Protein AF-A0A1J3EDI8-F1 (afdb_monomer_lite)

InterPro domains:
  IPR000941 Enolase [PR00148] (24-38)
  IPR000941 Enolase [PR00148] (99-102)
  IPR000941 Enolase [PTHR11902] (1-102)
  IPR020811 Enolase, N-terminal [PF03952] (1-102)
  IPR020811 Enolase, N-terminal [SM01193] (1-102)
  IPR029017 Enolase-like, N-terminal [G3DSA:3.30.390.10] (1-102)
  IPR029017 Enolase-like, N-terminal [SSF54826] (1-102)

Sequence (102 aa):
DSRGNPTVEVDIHTSTGVKVTAAVPSGASTGVYEALELRDGGSDYLGKGVSKAVGNVNSIIGPALIGKDPTQQTAIDNFMVHELDGTQNEWGWCKQKLGANA

Radius of gyration: 14.27 Å; chains: 1; bounding box: 41×20×37 Å

Structure (mmCIF, N/CA/C/O backbone):
data_AF-A0A1J3EDI8-F1
#
_entry.id   AF-A0A1J3EDI8-F1
#
loop_
_atom_site.group_PDB
_atom_site.id
_atom_site.type_symbol
_atom_site.label_atom_id
_atom_site.label_alt_id
_atom_site.label_comp_id
_atom_site.label_asym_id
_atom_site.l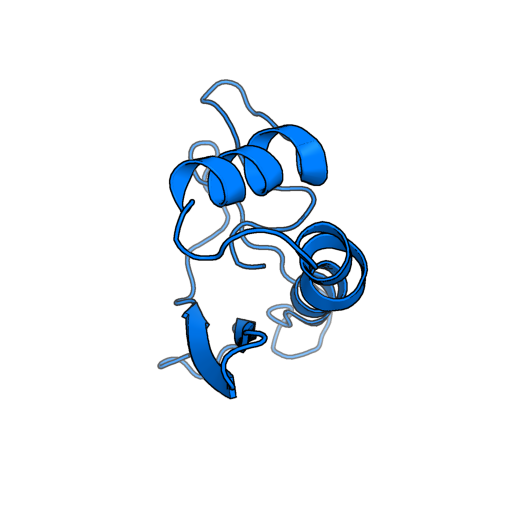abel_entity_id
_atom_site.label_seq_id
_atom_site.pdbx_PDB_ins_code
_atom_site.Cartn_x
_atom_site.Cartn_y
_atom_site.Cartn_z
_atom_site.occupancy
_atom_site.B_iso_or_equiv
_atom_site.auth_seq_id
_atom_site.auth_comp_id
_atom_site.auth_asym_id
_atom_site.auth_atom_id
_atom_site.pdbx_PDB_model_num
ATOM 1 N N . ASP A 1 1 ? -6.138 3.490 -13.603 1.00 92.94 1 ASP A N 1
ATOM 2 C CA . ASP A 1 1 ? -5.739 4.908 -13.477 1.00 92.94 1 ASP A CA 1
ATOM 3 C C . ASP A 1 1 ? -6.237 5.679 -14.706 1.00 92.94 1 ASP A C 1
ATOM 5 O O . ASP A 1 1 ? -6.863 5.080 -15.578 1.00 92.94 1 ASP A O 1
ATOM 9 N N . SER A 1 2 ? -5.962 6.982 -14.808 1.00 92.69 2 SER A N 1
ATOM 10 C CA . SER A 1 2 ? -6.365 7.818 -15.956 1.00 92.69 2 SER A CA 1
ATOM 11 C C . SER A 1 2 ? -5.768 7.387 -17.307 1.00 92.69 2 SER A C 1
ATOM 13 O O . SER A 1 2 ? -6.207 7.863 -18.349 1.00 92.69 2 SER A O 1
ATOM 15 N N . ARG A 1 3 ? -4.782 6.481 -17.302 1.00 94.12 3 ARG A N 1
ATOM 16 C CA . ARG A 1 3 ? -4.088 5.941 -18.480 1.00 94.12 3 ARG A CA 1
ATOM 17 C C . ARG A 1 3 ? -4.548 4.522 -18.836 1.00 94.12 3 ARG A C 1
ATOM 19 O O . ARG A 1 3 ? -3.970 3.910 -19.728 1.00 94.12 3 ARG A O 1
ATOM 26 N N . GLY A 1 4 ? -5.539 3.981 -18.124 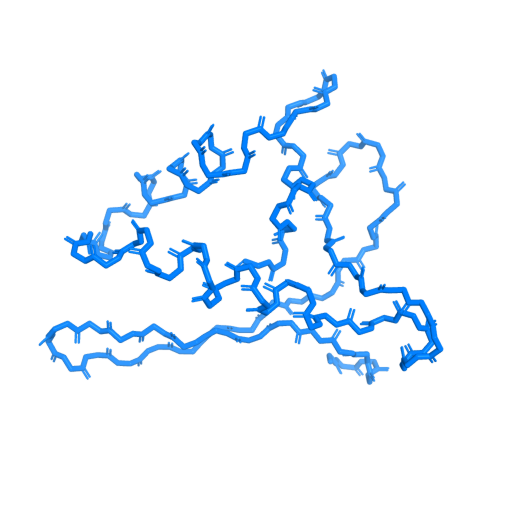1.00 93.81 4 GLY A N 1
ATOM 27 C CA . GLY A 1 4 ? -6.033 2.617 -18.317 1.00 93.81 4 GLY A CA 1
ATOM 28 C C . GLY A 1 4 ? -5.150 1.517 -17.714 1.00 93.81 4 GLY A C 1
ATOM 29 O O . GLY A 1 4 ? -5.363 0.348 -18.018 1.00 93.81 4 GLY A O 1
ATOM 30 N N . ASN A 1 5 ? -4.174 1.846 -16.859 1.00 95.00 5 ASN A N 1
ATOM 31 C CA . ASN A 1 5 ? -3.384 0.835 -16.148 1.00 95.00 5 ASN A CA 1
ATOM 32 C C . ASN A 1 5 ? -4.053 0.455 -14.814 1.00 95.00 5 ASN A C 1
ATOM 34 O O . ASN A 1 5 ? -4.642 1.327 -14.163 1.00 95.00 5 ASN A O 1
ATOM 38 N N . PRO A 1 6 ? -3.920 -0.800 -14.352 1.00 96.31 6 PRO A N 1
ATOM 39 C CA . PRO A 1 6 ? -4.352 -1.187 -13.011 1.00 96.31 6 PRO A CA 1
ATOM 40 C C . PRO A 1 6 ? -3.674 -0.357 -11.911 1.00 96.31 6 PRO A C 1
ATOM 42 O O . PRO A 1 6 ? -2.517 0.050 -12.043 1.00 96.31 6 PRO A O 1
ATOM 45 N N . THR A 1 7 ? -4.396 -0.115 -10.820 1.00 97.25 7 THR A N 1
ATOM 46 C CA . THR A 1 7 ? -3.880 0.468 -9.572 1.00 97.25 7 THR A CA 1
ATOM 47 C C . THR A 1 7 ? -4.643 -0.125 -8.388 1.00 97.25 7 THR A C 1
ATOM 49 O O . THR A 1 7 ? -5.630 -0.830 -8.601 1.00 97.25 7 THR A O 1
ATOM 52 N N . VAL A 1 8 ? -4.173 0.121 -7.168 1.00 97.38 8 VAL A N 1
ATOM 53 C CA . VAL A 1 8 ? -4.806 -0.375 -5.940 1.00 97.38 8 VAL A CA 1
ATOM 54 C C . VAL A 1 8 ? -5.848 0.630 -5.441 1.00 97.38 8 VAL A C 1
ATOM 56 O O . VAL A 1 8 ? -5.643 1.843 -5.488 1.00 97.38 8 VAL A O 1
ATOM 59 N N . GLU A 1 9 ? -6.970 0.107 -4.960 1.00 98.44 9 GLU A N 1
ATOM 60 C CA . GLU A 1 9 ? -7.987 0.829 -4.201 1.00 98.44 9 GLU A CA 1
ATOM 61 C C . GLU A 1 9 ? -8.291 0.014 -2.941 1.00 98.44 9 GLU A C 1
ATOM 63 O O . GLU A 1 9 ? -8.398 -1.213 -3.011 1.00 98.44 9 GLU A O 1
ATOM 68 N N . VAL A 1 10 ? -8.377 0.685 -1.793 1.00 98.44 10 VAL A N 1
ATOM 69 C CA . VAL A 1 10 ? -8.598 0.056 -0.487 1.00 98.44 10 VAL A CA 1
ATOM 70 C C . VAL A 1 10 ? -9.814 0.676 0.186 1.00 98.44 10 VAL A C 1
ATOM 72 O O . VAL A 1 10 ? -9.962 1.898 0.227 1.00 98.44 10 VAL A O 1
ATOM 75 N N . ASP A 1 11 ? -10.644 -0.191 0.763 1.00 98.19 11 ASP A N 1
ATOM 76 C CA . ASP A 1 11 ? -11.741 0.170 1.654 1.00 98.19 11 ASP A CA 1
ATOM 77 C C . ASP A 1 11 ? -11.334 -0.067 3.115 1.00 98.19 11 ASP A C 1
ATOM 79 O O . ASP A 1 11 ? -10.917 -1.165 3.488 1.00 98.19 11 ASP A O 1
ATOM 83 N N . ILE A 1 12 ? -11.516 0.944 3.965 1.00 97.00 12 ILE A N 1
ATOM 84 C CA . ILE A 1 12 ? -11.344 0.846 5.419 1.00 97.00 12 ILE A CA 1
ATOM 85 C C . ILE A 1 12 ? -12.709 0.976 6.089 1.00 97.00 12 ILE A C 1
ATOM 87 O O . ILE A 1 12 ? -13.491 1.873 5.769 1.00 97.00 12 ILE A O 1
ATOM 91 N N . HIS A 1 13 ? -12.968 0.097 7.056 1.00 97.50 13 HIS A N 1
ATOM 92 C CA . HIS A 1 13 ? -14.173 0.098 7.878 1.00 97.50 13 HIS A CA 1
ATOM 93 C C . HIS A 1 13 ? -13.809 0.255 9.354 1.00 97.50 13 HIS A C 1
ATOM 95 O O . HIS A 1 13 ? -12.969 -0.481 9.872 1.00 97.50 13 HIS A O 1
ATOM 101 N N . THR A 1 14 ? -14.466 1.182 10.047 1.00 97.12 14 THR A N 1
ATOM 102 C CA . THR A 1 14 ? -14.307 1.360 11.496 1.00 97.12 14 THR A CA 1
ATOM 103 C C . THR A 1 14 ? -15.462 0.716 12.264 1.00 97.12 14 THR A C 1
ATOM 105 O O . THR A 1 14 ? -16.557 0.507 11.739 1.00 97.12 14 THR A O 1
ATOM 108 N N . SER A 1 15 ? -15.253 0.463 13.557 1.00 95.44 15 SER A N 1
ATOM 109 C CA . SER A 1 15 ? -16.302 -0.027 14.465 1.00 95.44 15 SER A CA 1
ATOM 110 C C . SER A 1 15 ? -17.462 0.958 14.656 1.00 95.44 15 SER A C 1
ATOM 112 O O . SER A 1 15 ? -18.548 0.552 15.059 1.00 95.44 15 SER A O 1
ATOM 114 N N . THR A 1 16 ? -17.261 2.241 14.338 1.00 95.69 16 THR A N 1
ATOM 115 C CA . THR A 1 16 ? -18.303 3.281 14.364 1.00 95.69 16 THR A CA 1
ATOM 116 C C . THR A 1 16 ? -19.152 3.314 13.090 1.00 95.69 16 THR A C 1
ATOM 118 O O . THR A 1 16 ? -20.030 4.165 12.966 1.00 95.69 16 THR A O 1
ATOM 121 N N . GLY A 1 17 ? -18.911 2.398 12.145 1.00 95.25 17 GLY A N 1
ATOM 122 C CA . GLY A 1 17 ? -19.651 2.301 10.887 1.00 95.25 17 GLY A CA 1
ATOM 123 C C . GLY A 1 17 ? -19.159 3.248 9.793 1.00 95.25 17 GLY A C 1
ATOM 124 O O . GLY A 1 17 ? -19.788 3.328 8.739 1.00 95.25 17 GLY A O 1
ATOM 125 N N . VAL A 1 18 ? -18.041 3.951 10.005 1.00 96.88 18 VAL A N 1
ATOM 126 C CA . VAL A 1 18 ? -17.423 4.774 8.960 1.00 96.88 18 VAL A CA 1
ATOM 127 C C . VAL A 1 18 ? -16.776 3.853 7.931 1.00 96.88 18 VAL A C 1
ATOM 129 O O . VAL A 1 18 ? -16.017 2.949 8.285 1.00 96.88 18 VAL A O 1
ATOM 132 N N . LYS A 1 19 ? -17.070 4.113 6.657 1.00 96.94 19 LYS A N 1
ATOM 133 C CA . LYS A 1 19 ? -16.417 3.493 5.507 1.00 96.94 19 LYS A CA 1
ATOM 134 C C . LYS A 1 19 ? -15.707 4.575 4.702 1.00 96.94 19 LYS A C 1
ATOM 136 O O . LYS A 1 19 ? -16.332 5.576 4.354 1.00 96.94 19 LYS A O 1
ATOM 141 N N . VAL A 1 20 ? -14.434 4.360 4.388 1.00 96.94 20 VAL A N 1
ATOM 142 C CA . VAL A 1 20 ? -13.649 5.252 3.526 1.00 96.94 20 VAL A CA 1
ATOM 143 C C . VAL A 1 20 ? -12.961 4.429 2.451 1.00 96.94 20 VAL A C 1
ATOM 145 O O . VAL A 1 20 ? -12.439 3.357 2.740 1.00 96.94 20 VAL A O 1
ATOM 148 N N . THR A 1 21 ? -12.951 4.961 1.235 1.00 98.19 21 THR A N 1
ATOM 149 C CA . THR A 1 21 ? -12.267 4.381 0.080 1.00 98.19 21 THR A CA 1
ATOM 150 C C . THR A 1 21 ? -11.131 5.307 -0.335 1.00 98.19 21 THR A C 1
ATOM 152 O O . THR A 1 21 ? -11.325 6.523 -0.416 1.00 98.19 21 THR A O 1
ATOM 155 N N . ALA A 1 22 ? -9.959 4.743 -0.611 1.00 98.06 22 ALA A N 1
ATOM 156 C CA . ALA A 1 22 ? -8.821 5.472 -1.157 1.00 98.06 22 ALA A CA 1
ATOM 157 C C . ALA A 1 22 ? -8.184 4.686 -2.307 1.00 98.06 22 ALA A C 1
ATOM 159 O O . ALA A 1 22 ? -7.893 3.500 -2.168 1.00 98.06 22 ALA A O 1
ATOM 160 N N . ALA A 1 23 ? -7.937 5.363 -3.429 1.00 97.50 23 ALA A N 1
ATOM 161 C CA . ALA A 1 23 ? -7.237 4.808 -4.583 1.00 97.50 23 ALA A CA 1
ATOM 162 C C . ALA A 1 23 ? -5.883 5.497 -4.760 1.00 97.50 23 ALA A C 1
ATOM 164 O O . ALA A 1 23 ? -5.790 6.726 -4.677 1.00 97.50 23 ALA A O 1
ATOM 165 N N . VAL A 1 24 ? -4.837 4.717 -5.032 1.00 95.69 24 VAL A N 1
ATOM 166 C CA . VAL A 1 24 ? -3.484 5.257 -5.213 1.00 95.69 24 VAL A CA 1
ATOM 167 C C . VAL A 1 24 ? -3.228 5.623 -6.680 1.00 95.69 24 VAL A C 1
ATOM 169 O O . VAL A 1 24 ? -3.628 4.883 -7.590 1.00 95.69 24 VAL A O 1
ATOM 172 N N . PRO A 1 25 ? -2.571 6.764 -6.962 1.00 92.94 25 PRO A N 1
ATOM 173 C CA . PRO A 1 25 ? -2.084 7.061 -8.302 1.00 92.94 25 PRO A CA 1
ATOM 174 C C . PRO A 1 25 ? -0.936 6.112 -8.668 1.00 92.94 25 PRO A C 1
ATOM 176 O O . PRO A 1 25 ? -0.341 5.482 -7.804 1.00 92.94 25 PRO A O 1
ATOM 179 N N . SER A 1 26 ? -0.611 6.025 -9.955 1.00 81.56 26 SER A N 1
ATOM 180 C CA . SER A 1 26 ? 0.489 5.196 -10.452 1.00 81.56 26 SER A CA 1
ATOM 181 C C . SER A 1 26 ? 1.774 6.010 -10.639 1.00 81.56 26 SER A C 1
ATOM 183 O O . SER A 1 26 ? 1.813 6.965 -11.420 1.00 81.56 26 SER A O 1
ATOM 185 N N . GLY A 1 27 ? 2.835 5.603 -9.952 1.00 73.81 27 GLY A N 1
ATOM 186 C CA . GLY A 1 27 ? 4.200 6.102 -10.089 1.00 73.81 27 GLY A CA 1
ATOM 187 C C . GLY A 1 27 ? 4.977 5.465 -11.249 1.00 73.81 27 GLY A C 1
ATOM 188 O O . GLY A 1 27 ? 4.453 4.669 -12.034 1.00 73.81 27 GLY A O 1
ATOM 189 N N . ALA A 1 28 ? 6.251 5.840 -11.373 1.00 63.09 28 ALA A N 1
ATOM 190 C CA . ALA A 1 28 ? 7.209 5.255 -12.309 1.00 63.09 28 ALA A CA 1
ATOM 191 C C . ALA A 1 28 ? 8.257 4.461 -11.511 1.00 63.09 28 ALA A C 1
ATOM 193 O O . ALA A 1 28 ? 9.328 4.961 -11.203 1.00 63.09 28 ALA A O 1
ATO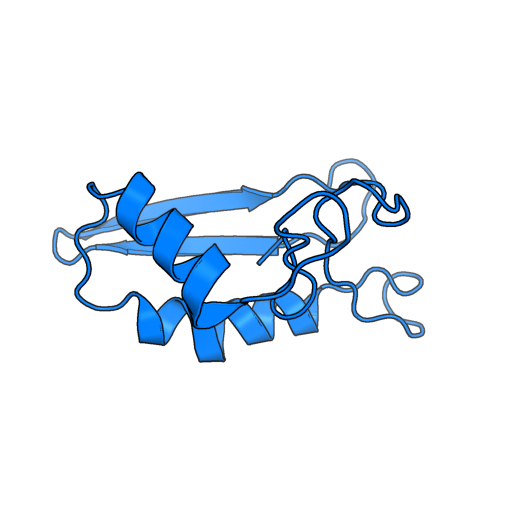M 194 N N . SER A 1 29 ? 7.921 3.227 -11.130 1.00 60.25 29 SER A N 1
ATOM 195 C CA . SER A 1 29 ? 8.642 2.408 -10.140 1.00 60.25 29 SER A CA 1
ATOM 196 C C . SER A 1 29 ? 9.989 1.833 -10.624 1.00 60.25 29 SER A C 1
ATOM 198 O O . SER A 1 29 ? 10.169 0.614 -10.664 1.00 60.25 29 SER A O 1
ATOM 200 N N . THR A 1 30 ? 10.938 2.681 -11.026 1.00 65.50 30 THR A N 1
ATOM 201 C CA . THR A 1 30 ? 12.283 2.247 -11.465 1.00 65.50 30 THR A CA 1
ATOM 202 C C . THR A 1 30 ? 13.435 3.046 -10.850 1.00 65.50 30 THR A C 1
ATOM 204 O O . THR A 1 30 ? 14.592 2.768 -11.160 1.00 65.50 30 THR A O 1
ATOM 207 N N . GLY A 1 31 ? 13.157 4.049 -10.012 1.00 73.44 31 GLY A N 1
ATOM 208 C CA . GLY A 1 31 ? 14.188 4.869 -9.372 1.00 73.44 31 GLY A CA 1
ATOM 209 C C . GLY A 1 31 ? 14.838 4.185 -8.165 1.00 73.44 31 GLY A C 1
ATOM 210 O O . GLY A 1 31 ? 14.158 3.562 -7.358 1.00 73.44 31 GLY A O 1
ATOM 211 N N . VAL A 1 32 ? 16.154 4.354 -7.991 1.00 84.00 32 VAL A N 1
ATOM 212 C CA . VAL A 1 32 ? 16.900 3.820 -6.826 1.00 84.00 32 VAL A CA 1
ATOM 213 C C . VAL A 1 32 ? 16.614 4.566 -5.517 1.00 84.00 32 VAL A C 1
ATOM 215 O O . VAL A 1 32 ? 16.956 4.072 -4.448 1.00 84.00 32 VAL A O 1
ATOM 218 N N . TYR A 1 33 ? 15.995 5.745 -5.601 1.00 88.81 33 TYR A N 1
ATOM 219 C CA . TYR A 1 33 ? 15.692 6.623 -4.465 1.00 88.81 33 TYR A CA 1
ATOM 220 C C . TYR A 1 33 ? 14.228 6.548 -4.015 1.00 88.81 33 TYR A C 1
ATOM 222 O O . TYR A 1 33 ? 13.895 7.010 -2.927 1.00 88.81 33 TYR A O 1
ATOM 230 N N . GLU A 1 34 ? 13.343 6.020 -4.858 1.00 87.94 34 GLU A N 1
ATOM 231 C CA . GLU A 1 34 ? 11.899 6.081 -4.640 1.00 87.94 34 GLU A CA 1
ATOM 232 C C . GLU A 1 34 ? 11.396 4.889 -3.822 1.00 87.94 34 GLU A C 1
ATOM 234 O O . GLU A 1 34 ? 12.018 3.826 -3.767 1.00 87.94 34 GLU A O 1
ATOM 239 N N . ALA A 1 35 ? 10.226 5.061 -3.205 1.00 91.38 35 ALA A N 1
ATOM 240 C CA . ALA A 1 35 ? 9.468 3.926 -2.706 1.00 91.38 35 ALA A CA 1
ATOM 241 C C . ALA A 1 35 ? 8.895 3.141 -3.896 1.00 91.38 35 ALA A C 1
ATOM 243 O O . ALA A 1 35 ? 8.402 3.729 -4.859 1.00 91.38 35 ALA A O 1
ATOM 244 N N . LEU A 1 36 ? 8.975 1.815 -3.836 1.00 91.31 36 LEU A N 1
ATOM 245 C CA . LEU A 1 36 ? 8.730 0.963 -4.993 1.00 91.31 36 LEU A CA 1
ATOM 246 C C . LEU A 1 36 ? 7.293 0.446 -5.002 1.00 91.31 36 LEU A C 1
ATOM 248 O O . LEU A 1 36 ? 6.872 -0.259 -4.087 1.00 91.31 36 LEU A O 1
ATOM 252 N N . GLU A 1 37 ? 6.543 0.759 -6.059 1.00 92.88 37 GLU A N 1
ATOM 253 C CA . GLU A 1 37 ? 5.271 0.080 -6.315 1.00 92.88 37 GLU A CA 1
ATOM 254 C C . GLU A 1 37 ? 5.500 -1.393 -6.654 1.00 92.88 37 GLU A C 1
ATOM 256 O O . GLU A 1 37 ? 6.432 -1.747 -7.382 1.00 92.88 37 GLU A O 1
ATOM 261 N N . LEU A 1 38 ? 4.588 -2.249 -6.198 1.00 94.75 38 LEU A N 1
ATOM 262 C CA . LEU A 1 38 ? 4.582 -3.661 -6.531 1.00 94.75 38 LEU A CA 1
ATOM 263 C C . LEU A 1 38 ? 3.647 -3.925 -7.714 1.00 94.75 38 LEU A C 1
ATOM 265 O O . LEU A 1 38 ? 2.439 -3.673 -7.658 1.00 94.75 38 LEU A O 1
ATOM 269 N N . ARG A 1 39 ? 4.232 -4.457 -8.789 1.00 95.19 39 ARG A N 1
ATOM 270 C CA . ARG A 1 39 ? 3.537 -4.897 -10.002 1.00 95.19 39 ARG A CA 1
ATOM 271 C C . ARG A 1 39 ? 3.638 -6.410 -10.150 1.00 95.19 39 ARG A C 1
ATOM 273 O O . ARG A 1 39 ? 4.621 -7.032 -9.743 1.00 95.19 39 ARG A O 1
ATOM 280 N N . ASP A 1 40 ? 2.626 -7.002 -10.766 1.00 95.81 40 ASP A N 1
ATOM 281 C CA . ASP A 1 40 ? 2.537 -8.449 -10.942 1.00 95.81 40 ASP A CA 1
ATOM 282 C C . ASP A 1 40 ? 3.614 -8.978 -11.894 1.00 95.81 40 ASP A C 1
ATOM 284 O O . ASP A 1 40 ? 4.148 -10.069 -11.663 1.00 95.81 40 ASP A O 1
ATOM 288 N N . GLY A 1 41 ? 3.972 -8.191 -12.915 1.00 93.69 41 GLY A N 1
ATOM 289 C CA . GLY A 1 41 ? 4.711 -8.671 -14.078 1.00 93.69 41 GLY A CA 1
ATOM 290 C C . GLY A 1 41 ? 3.838 -9.573 -14.960 1.00 93.69 41 GLY A C 1
ATOM 291 O O . GLY A 1 41 ? 2.616 -9.599 -14.827 1.00 93.69 41 GLY A O 1
ATOM 292 N N . GLY A 1 42 ? 4.459 -10.318 -15.876 1.00 94.75 42 GLY A N 1
ATOM 293 C CA . GLY A 1 42 ? 3.746 -11.249 -16.760 1.00 94.75 42 GLY A CA 1
ATOM 294 C C . GLY A 1 42 ? 3.010 -10.576 -17.926 1.00 94.75 42 GLY A C 1
ATOM 295 O O . GLY A 1 42 ? 3.355 -9.470 -18.339 1.00 94.75 42 GLY A O 1
ATOM 296 N N . SER A 1 43 ? 2.030 -11.279 -18.500 1.00 94.19 43 SER A N 1
ATOM 297 C CA . SER A 1 43 ? 1.293 -10.851 -19.701 1.00 94.19 43 SER A CA 1
ATOM 298 C C . SER A 1 43 ? 0.136 -9.898 -19.411 1.00 94.19 43 SER A C 1
ATOM 300 O O . SER A 1 43 ? -0.185 -9.039 -20.236 1.00 94.19 43 SER A O 1
ATOM 302 N N . ASP A 1 44 ? -0.495 -10.041 -18.249 1.00 94.31 44 ASP A N 1
ATOM 303 C CA . ASP A 1 44 ? -1.742 -9.351 -17.942 1.00 94.31 44 ASP A CA 1
ATOM 304 C C . ASP A 1 44 ? -1.498 -7.857 -17.764 1.00 94.31 44 ASP A C 1
ATOM 306 O O . ASP A 1 44 ? -0.572 -7.428 -17.070 1.00 94.31 44 ASP A O 1
ATOM 310 N N . TYR A 1 45 ? -2.323 -7.049 -18.432 1.00 95.19 45 TYR A N 1
ATOM 311 C CA . TYR A 1 45 ? -2.185 -5.591 -18.458 1.00 95.19 45 TYR A CA 1
ATOM 312 C C . TYR A 1 45 ? -0.763 -5.126 -18.818 1.00 95.19 45 TYR A C 1
ATOM 314 O O . TYR A 1 45 ? -0.277 -4.132 -18.276 1.00 95.19 45 TYR A O 1
ATOM 322 N N . LEU A 1 46 ? -0.077 -5.853 -19.709 1.00 95.00 46 LEU A N 1
ATOM 323 C CA . LEU A 1 46 ? 1.316 -5.583 -20.090 1.00 95.00 46 LEU A CA 1
ATOM 324 C C . LEU A 1 46 ? 2.277 -5.619 -18.885 1.00 95.00 46 LEU A C 1
ATOM 326 O O . LEU A 1 46 ? 3.191 -4.802 -18.779 1.00 95.00 46 LEU A O 1
ATOM 330 N N . GLY A 1 47 ? 2.023 -6.527 -17.942 1.00 95.12 47 GLY A N 1
ATOM 331 C CA . GLY A 1 47 ? 2.807 -6.713 -16.723 1.00 95.12 47 GLY A CA 1
ATOM 332 C C . GLY A 1 47 ? 2.488 -5.730 -15.595 1.00 95.12 47 GLY A C 1
ATOM 333 O O . GLY A 1 47 ? 3.163 -5.735 -14.565 1.00 95.12 47 GLY A O 1
ATOM 334 N N . LYS A 1 48 ? 1.468 -4.880 -15.766 1.00 95.25 48 LYS A N 1
ATOM 335 C CA . LYS A 1 48 ? 1.117 -3.807 -14.821 1.00 95.25 48 LYS A CA 1
ATOM 336 C C . LYS A 1 48 ? 0.002 -4.175 -13.845 1.00 95.25 48 LYS A C 1
ATOM 338 O O . LYS A 1 48 ? -0.497 -3.285 -13.152 1.00 95.25 48 LYS A O 1
ATOM 343 N N . GLY A 1 49 ? -0.388 -5.450 -13.792 1.00 96.75 49 GLY A N 1
ATOM 344 C CA . GLY A 1 49 ? -1.288 -5.967 -12.762 1.00 96.75 49 GLY A CA 1
ATOM 345 C C . GLY A 1 49 ? -0.804 -5.616 -11.350 1.00 96.75 49 GLY A C 1
ATOM 346 O O . GLY A 1 49 ? 0.382 -5.353 -11.140 1.00 96.75 49 GLY A O 1
ATOM 347 N N . VAL A 1 50 ? -1.733 -5.573 -10.395 1.00 97.25 50 VAL A N 1
ATOM 348 C CA . VAL A 1 50 ? -1.468 -5.238 -8.981 1.00 97.25 50 VAL A CA 1
ATOM 349 C C . VAL A 1 50 ? -2.077 -6.261 -8.011 1.00 97.25 50 VAL A C 1
ATOM 351 O O . VAL A 1 50 ? -2.281 -5.968 -6.836 1.00 97.25 50 VAL A O 1
ATOM 354 N N . SER A 1 51 ? -2.393 -7.467 -8.483 1.00 98.00 51 SER A N 1
ATOM 355 C CA . SER A 1 51 ? -2.992 -8.523 -7.659 1.00 98.00 51 SER A CA 1
ATOM 356 C C . SER A 1 51 ? -2.102 -8.939 -6.485 1.00 98.00 51 SER A C 1
ATOM 358 O O . SER A 1 51 ? -2.623 -9.241 -5.414 1.00 98.00 51 SER A O 1
ATOM 360 N N . LYS A 1 52 ? -0.771 -8.875 -6.628 1.00 97.94 52 LYS A N 1
ATOM 361 C CA . LYS A 1 52 ? 0.175 -9.099 -5.522 1.00 97.94 52 LYS A CA 1
ATOM 362 C C . LYS A 1 52 ? 0.045 -8.039 -4.429 1.00 97.94 52 LYS A C 1
ATOM 364 O O . LYS A 1 52 ? -0.027 -8.391 -3.257 1.00 97.94 52 LYS A O 1
ATOM 369 N N . ALA A 1 53 ? -0.034 -6.762 -4.810 1.00 97.88 53 ALA A N 1
ATOM 370 C CA . ALA A 1 53 ? -0.221 -5.657 -3.868 1.00 97.88 53 ALA A CA 1
ATOM 371 C C . ALA A 1 53 ? -1.570 -5.782 -3.137 1.00 97.88 53 ALA A C 1
ATOM 373 O O . ALA A 1 53 ? -1.618 -5.739 -1.912 1.00 97.88 53 ALA A O 1
ATOM 374 N N . VAL A 1 54 ? -2.651 -6.080 -3.869 1.00 98.50 54 VAL A N 1
ATOM 375 C CA . VAL A 1 54 ? -3.972 -6.380 -3.283 1.00 98.50 54 VAL A CA 1
ATOM 376 C C . VAL A 1 54 ? -3.908 -7.587 -2.336 1.00 98.50 54 VAL A C 1
ATOM 378 O O . VAL A 1 54 ? -4.529 -7.588 -1.272 1.00 98.50 54 VAL A O 1
ATOM 381 N N . GLY A 1 55 ? -3.135 -8.615 -2.690 1.00 98.69 55 GLY A N 1
ATOM 382 C CA . GLY A 1 55 ? -2.867 -9.764 -1.829 1.00 98.69 55 GLY A CA 1
ATOM 383 C C . GLY A 1 55 ? -2.196 -9.363 -0.515 1.00 98.69 55 GLY A C 1
ATOM 384 O O . GLY A 1 55 ? -2.637 -9.806 0.547 1.00 98.69 55 GLY A O 1
ATOM 385 N N . ASN A 1 56 ? -1.190 -8.487 -0.564 1.00 98.69 56 ASN A N 1
ATOM 386 C CA . ASN A 1 56 ? -0.504 -7.970 0.623 1.00 98.69 56 ASN A CA 1
ATOM 387 C C . ASN A 1 56 ? -1.448 -7.168 1.531 1.00 98.69 56 ASN A C 1
ATOM 389 O O . ASN A 1 56 ? -1.427 -7.369 2.748 1.00 98.69 56 ASN A O 1
ATOM 393 N N . VAL A 1 57 ? -2.329 -6.337 0.960 1.00 98.69 57 VAL A N 1
ATOM 394 C CA . VAL A 1 57 ? -3.359 -5.622 1.733 1.00 98.69 57 VAL A CA 1
ATOM 395 C C . VAL A 1 57 ? -4.246 -6.607 2.490 1.00 98.69 57 VAL A C 1
ATOM 397 O O . VAL A 1 57 ? -4.375 -6.524 3.709 1.00 98.69 57 VAL A O 1
ATOM 400 N N . ASN A 1 58 ? -4.821 -7.580 1.785 1.00 98.69 58 ASN A N 1
ATOM 401 C CA . ASN A 1 58 ? -5.834 -8.463 2.361 1.00 98.69 58 ASN A CA 1
ATOM 402 C C . ASN A 1 58 ? -5.270 -9.513 3.329 1.00 98.69 58 ASN A C 1
ATOM 404 O O . ASN A 1 58 ? -5.958 -9.909 4.267 1.00 98.69 58 ASN A O 1
ATOM 408 N N . SER A 1 59 ? -4.044 -9.990 3.100 1.00 98.44 59 SER A N 1
ATOM 409 C CA . SER A 1 59 ? -3.467 -11.103 3.870 1.00 98.44 59 SER A CA 1
ATOM 410 C C . SER A 1 59 ? -2.469 -10.680 4.949 1.00 98.44 59 SER A C 1
ATOM 412 O O . SER A 1 59 ? -2.236 -11.454 5.875 1.00 98.44 59 SER A O 1
ATOM 414 N N . ILE A 1 60 ? -1.900 -9.471 4.860 1.00 98.56 60 ILE A N 1
ATOM 415 C CA . ILE A 1 60 ? -0.851 -8.998 5.776 1.00 98.56 60 ILE A CA 1
ATOM 416 C C . ILE A 1 60 ? -1.285 -7.706 6.468 1.00 98.56 60 ILE A C 1
ATOM 418 O O . ILE A 1 60 ? -1.433 -7.693 7.689 1.00 98.56 60 ILE A O 1
ATOM 422 N N . ILE A 1 61 ? -1.504 -6.629 5.704 1.00 98.56 61 ILE A N 1
ATOM 423 C CA . ILE A 1 61 ? -1.737 -5.288 6.264 1.00 98.56 61 ILE A CA 1
ATOM 424 C C . ILE A 1 61 ? -3.068 -5.247 7.018 1.00 98.56 61 ILE A C 1
ATOM 426 O O . ILE A 1 61 ? -3.093 -4.923 8.203 1.00 98.56 61 ILE A O 1
ATOM 430 N N . GLY A 1 62 ? -4.165 -5.636 6.366 1.00 98.19 62 GLY A N 1
ATOM 431 C CA . GLY A 1 62 ? -5.512 -5.615 6.934 1.00 98.19 62 GLY A CA 1
ATOM 432 C C . GLY A 1 62 ? -5.593 -6.322 8.290 1.00 98.19 62 GLY A C 1
ATOM 433 O O . GLY A 1 62 ? -5.925 -5.664 9.278 1.00 98.19 62 GLY A O 1
ATOM 434 N N . PRO A 1 63 ? -5.222 -7.616 8.388 1.00 98.44 63 PRO A N 1
ATOM 435 C CA . PRO A 1 63 ? -5.205 -8.339 9.659 1.00 98.44 63 PRO A CA 1
ATOM 436 C C . PRO A 1 63 ? -4.334 -7.680 10.736 1.00 98.44 63 PRO A C 1
ATOM 438 O O . PRO A 1 63 ? -4.720 -7.665 11.903 1.00 98.44 63 PRO A O 1
ATOM 441 N N . ALA A 1 64 ? -3.186 -7.108 10.360 1.00 98.38 64 ALA A N 1
ATOM 442 C CA . ALA A 1 64 ? -2.265 -6.476 11.301 1.00 98.38 64 ALA A CA 1
ATOM 443 C C . ALA A 1 64 ? -2.755 -5.112 11.825 1.00 98.38 64 ALA A C 1
ATOM 445 O O . ALA A 1 64 ? -2.273 -4.651 12.864 1.00 98.38 64 ALA A O 1
ATOM 446 N N . LEU A 1 65 ? -3.697 -4.460 11.134 1.00 97.81 65 LEU A N 1
ATOM 447 C CA . LEU A 1 65 ? -4.273 -3.174 11.540 1.00 97.81 65 LEU A CA 1
ATOM 448 C C . LEU A 1 65 ? -5.598 -3.296 12.308 1.00 97.81 65 LEU A C 1
ATOM 450 O O . LEU A 1 65 ? -6.034 -2.311 12.910 1.00 97.81 65 LEU A O 1
ATOM 454 N N . ILE A 1 66 ? -6.231 -4.476 12.344 1.00 97.81 66 ILE A N 1
ATOM 455 C CA . ILE A 1 66 ? -7.468 -4.681 13.111 1.00 97.81 66 ILE A CA 1
ATOM 456 C C . ILE A 1 66 ? -7.255 -4.313 14.585 1.00 97.81 66 ILE A C 1
ATOM 458 O O . ILE A 1 66 ? -6.332 -4.787 15.245 1.00 97.81 66 ILE A O 1
ATOM 462 N N . GLY A 1 67 ? -8.144 -3.467 15.110 1.00 96.31 67 GLY A N 1
ATOM 463 C CA . GLY A 1 67 ? -8.116 -3.012 16.502 1.00 96.31 67 GLY A CA 1
ATOM 464 C C . GLY A 1 67 ? -7.222 -1.798 16.768 1.00 96.31 67 GLY A C 1
ATOM 465 O O . GLY A 1 67 ? -7.206 -1.316 17.898 1.00 96.31 67 GLY A O 1
ATOM 466 N N . LYS A 1 68 ? -6.512 -1.271 15.761 1.00 97.19 68 LYS A N 1
ATOM 467 C CA . LYS A 1 68 ? -5.784 0.001 15.886 1.00 97.19 68 LYS A CA 1
ATOM 468 C C . LYS A 1 68 ? -6.728 1.194 15.705 1.00 97.19 68 LYS A C 1
ATOM 470 O O . LYS A 1 68 ? -7.707 1.123 14.966 1.00 97.19 68 LYS A O 1
ATOM 475 N N . ASP A 1 69 ? -6.420 2.295 16.388 1.00 97.06 69 ASP A N 1
ATOM 476 C CA . ASP A 1 69 ? -7.164 3.552 16.279 1.00 97.06 69 ASP A CA 1
ATOM 477 C C . ASP A 1 69 ? -6.799 4.271 14.964 1.00 97.06 69 ASP A C 1
ATOM 479 O O . ASP A 1 69 ? -5.642 4.672 14.806 1.00 97.06 69 ASP A O 1
ATOM 483 N N . PRO A 1 70 ? -7.754 4.472 14.033 1.00 96.38 70 PRO A N 1
ATOM 484 C CA . PRO A 1 70 ? -7.488 5.092 12.735 1.00 96.38 70 PRO A CA 1
ATOM 485 C C . PRO A 1 70 ? -7.049 6.561 12.833 1.00 96.38 70 PRO A C 1
ATOM 487 O O . PRO A 1 70 ? -6.553 7.107 11.854 1.00 96.38 70 PRO A O 1
ATOM 490 N N . THR A 1 71 ? -7.210 7.218 13.987 1.00 96.75 71 THR A N 1
ATOM 491 C CA . THR A 1 71 ? -6.722 8.591 14.195 1.00 96.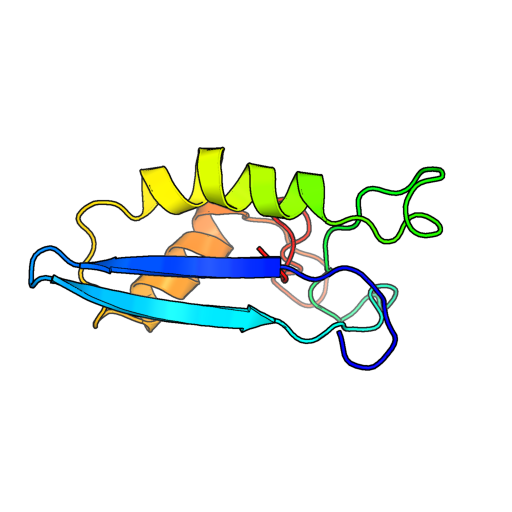75 71 THR A CA 1
ATOM 492 C C . THR A 1 71 ? -5.219 8.653 14.484 1.00 96.75 71 THR A C 1
ATOM 494 O O . THR A 1 71 ? -4.607 9.714 14.354 1.00 96.75 71 THR A O 1
ATOM 497 N N . GLN A 1 72 ? -4.589 7.519 14.812 1.00 98.25 72 GLN A N 1
ATOM 498 C CA . GLN A 1 72 ? -3.155 7.417 15.094 1.00 98.25 72 GLN A CA 1
ATOM 499 C C . GLN A 1 72 ? -2.333 7.236 13.808 1.00 98.25 72 GLN A C 1
ATOM 501 O O . GLN A 1 72 ? -1.545 6.297 13.686 1.00 98.25 72 GLN A O 1
ATOM 506 N N . GLN A 1 73 ? -2.507 8.150 12.849 1.00 98.44 73 GLN A N 1
ATOM 507 C CA . GLN A 1 73 ? -1.946 8.062 11.494 1.00 98.44 73 GLN A CA 1
ATOM 508 C C . GLN A 1 73 ? -0.442 7.744 11.489 1.00 98.44 73 GLN A C 1
ATOM 510 O O . GLN A 1 73 ? -0.022 6.739 10.927 1.00 98.44 73 GLN A O 1
ATOM 515 N N . THR A 1 74 ? 0.372 8.535 12.197 1.00 98.62 74 THR A N 1
ATOM 516 C CA . THR A 1 74 ? 1.831 8.330 12.248 1.00 98.62 74 THR A CA 1
ATOM 517 C C . THR A 1 74 ? 2.218 6.969 12.828 1.00 98.62 74 THR A C 1
ATOM 519 O O . THR A 1 74 ? 3.197 6.372 12.389 1.00 98.62 74 THR A O 1
ATOM 522 N N . ALA A 1 75 ? 1.470 6.462 13.811 1.00 98.50 75 ALA A N 1
ATOM 523 C CA . ALA A 1 75 ? 1.753 5.159 14.404 1.00 98.50 75 ALA A CA 1
ATOM 524 C C . ALA A 1 75 ? 1.419 4.018 13.433 1.00 98.50 75 ALA A C 1
ATOM 526 O O . ALA A 1 75 ? 2.186 3.063 13.334 1.00 98.50 75 ALA A O 1
ATOM 527 N N . ILE A 1 76 ? 0.307 4.130 12.700 1.00 98.62 76 ILE A N 1
ATOM 528 C CA . ILE A 1 76 ? -0.093 3.165 11.669 1.00 98.62 76 ILE A CA 1
ATOM 529 C C . ILE A 1 76 ? 0.924 3.154 10.524 1.00 98.62 76 ILE A C 1
ATOM 531 O O . ILE A 1 76 ? 1.416 2.085 10.164 1.00 98.62 76 ILE A O 1
ATOM 535 N N . ASP A 1 77 ? 1.301 4.327 10.014 1.00 98.69 77 ASP A N 1
ATOM 536 C CA . ASP A 1 77 ? 2.268 4.451 8.920 1.00 98.69 77 ASP A CA 1
ATOM 537 C C . ASP A 1 77 ? 3.632 3.870 9.309 1.00 98.69 77 ASP A C 1
ATOM 539 O O . ASP A 1 77 ? 4.193 3.048 8.583 1.00 98.69 77 ASP A O 1
ATOM 543 N N . ASN A 1 78 ? 4.144 4.220 10.493 1.00 98.56 78 ASN A N 1
ATOM 544 C CA . ASN A 1 78 ? 5.410 3.680 10.989 1.00 98.56 78 ASN A CA 1
ATOM 545 C C . ASN A 1 78 ? 5.350 2.165 11.196 1.00 98.56 78 ASN A C 1
ATOM 547 O O . ASN A 1 78 ? 6.311 1.474 10.872 1.00 98.56 78 ASN A O 1
ATOM 551 N N . PHE A 1 79 ? 4.237 1.634 11.703 1.00 98.62 79 PHE A N 1
ATOM 552 C CA . PHE A 1 79 ? 4.061 0.193 11.873 1.00 98.62 79 PHE A CA 1
ATOM 553 C C . PHE A 1 79 ? 4.117 -0.541 10.523 1.00 98.62 79 PHE A C 1
ATOM 555 O O . PHE A 1 79 ? 4.835 -1.533 10.384 1.00 98.62 79 PHE A O 1
ATOM 562 N N . MET A 1 80 ? 3.431 -0.027 9.496 1.00 98.56 80 MET A N 1
ATOM 563 C CA . MET A 1 80 ? 3.475 -0.619 8.154 1.00 98.56 80 MET A CA 1
ATOM 564 C C . MET A 1 80 ? 4.880 -0.556 7.541 1.00 98.56 80 MET A C 1
ATOM 566 O O . MET A 1 80 ? 5.365 -1.555 7.010 1.00 98.56 80 MET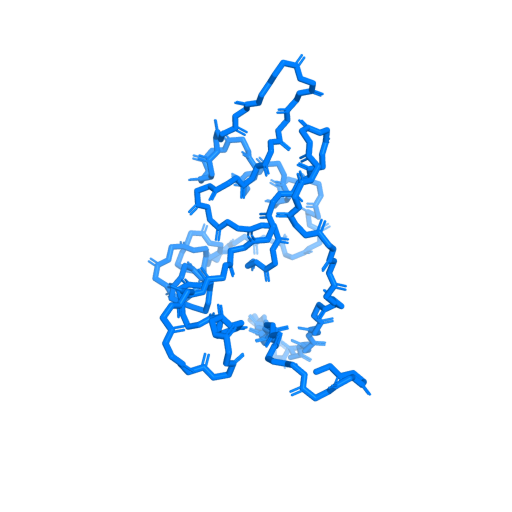 A O 1
ATOM 570 N N . VAL A 1 81 ? 5.551 0.595 7.640 1.00 98.44 81 VAL A N 1
ATOM 571 C CA . VAL A 1 81 ? 6.852 0.819 6.995 1.00 98.44 81 VAL A CA 1
ATOM 572 C C . VAL A 1 81 ? 7.991 0.108 7.728 1.00 98.44 81 VAL A C 1
ATOM 574 O O . VAL A 1 81 ? 8.803 -0.557 7.087 1.00 98.44 81 VAL A O 1
ATOM 577 N N . HIS A 1 82 ? 8.070 0.238 9.053 1.00 98.38 82 HIS A N 1
ATOM 578 C CA . HIS A 1 82 ? 9.206 -0.251 9.835 1.00 98.38 82 HIS A CA 1
ATOM 579 C C . HIS A 1 82 ? 9.078 -1.731 10.205 1.00 98.38 82 HIS A C 1
ATOM 581 O O . HIS A 1 82 ? 10.085 -2.434 10.224 1.00 98.38 82 HIS A O 1
ATOM 587 N N . GLU A 1 83 ? 7.865 -2.203 10.515 1.00 97.62 83 GLU A N 1
ATOM 588 C CA . GLU A 1 83 ? 7.663 -3.540 11.089 1.00 97.62 83 GLU A CA 1
ATOM 589 C C . GLU A 1 83 ? 7.103 -4.543 10.076 1.00 97.62 83 GLU A C 1
ATOM 591 O O . GLU A 1 83 ? 7.614 -5.659 9.976 1.00 97.62 83 GLU A O 1
ATOM 596 N N . LEU A 1 84 ? 6.069 -4.176 9.310 1.00 98.06 84 LEU A N 1
ATOM 597 C CA . LEU A 1 84 ? 5.452 -5.115 8.362 1.00 98.06 84 LEU A CA 1
ATOM 598 C C . LEU A 1 84 ? 6.285 -5.282 7.083 1.00 98.06 84 LEU A C 1
ATOM 600 O O . LEU A 1 84 ? 6.544 -6.413 6.638 1.00 98.06 84 LEU A O 1
ATOM 604 N N . ASP A 1 85 ? 6.704 -4.163 6.489 1.00 98.50 85 ASP A N 1
ATOM 605 C CA . ASP A 1 85 ? 7.557 -4.160 5.305 1.00 98.50 85 ASP A CA 1
ATOM 606 C C . ASP A 1 85 ? 9.036 -4.329 5.681 1.00 98.50 85 ASP A C 1
ATOM 608 O O . ASP A 1 85 ? 9.636 -5.364 5.372 1.00 98.50 85 ASP A O 1
ATOM 612 N N . GLY A 1 86 ? 9.604 -3.336 6.374 1.00 98.12 86 GLY A N 1
ATOM 613 C CA . GLY A 1 86 ? 10.967 -3.360 6.901 1.00 98.12 86 GLY A CA 1
ATOM 614 C C . GLY A 1 86 ? 12.083 -3.243 5.854 1.00 98.12 86 GLY A C 1
ATOM 615 O O . GLY A 1 86 ? 13.255 -3.352 6.212 1.00 98.12 86 GLY A O 1
ATOM 616 N N . THR A 1 87 ? 11.774 -3.038 4.570 1.00 97.69 87 THR A N 1
ATOM 617 C CA . THR A 1 87 ? 12.802 -2.962 3.522 1.00 97.69 87 THR A CA 1
ATOM 618 C C . THR A 1 87 ? 13.411 -1.569 3.400 1.00 97.69 87 THR A C 1
ATOM 620 O O . THR A 1 87 ? 12.714 -0.549 3.372 1.00 97.69 87 THR A O 1
ATOM 623 N N . GLN A 1 88 ? 14.740 -1.535 3.297 1.00 97.06 88 GLN A N 1
ATOM 624 C CA . GLN A 1 88 ? 15.529 -0.319 3.128 1.00 97.06 88 GLN A CA 1
ATOM 625 C C . GLN A 1 88 ? 16.488 -0.433 1.943 1.00 97.06 88 GLN A C 1
ATOM 627 O O . GLN A 1 88 ? 16.962 -1.519 1.607 1.00 97.06 88 GLN A O 1
ATOM 632 N N . ASN A 1 89 ? 16.801 0.713 1.348 1.00 93.88 89 ASN A N 1
ATOM 633 C CA . ASN A 1 89 ? 17.953 0.924 0.478 1.00 93.88 89 ASN A CA 1
ATOM 634 C C . ASN A 1 89 ? 18.931 1.908 1.156 1.00 93.88 89 ASN A C 1
ATOM 636 O O . ASN A 1 89 ? 18.728 2.312 2.300 1.00 93.88 89 ASN A O 1
ATOM 640 N N . GLU A 1 90 ? 19.981 2.328 0.447 1.00 95.69 90 GLU A N 1
ATOM 641 C CA . GLU A 1 90 ? 20.981 3.291 0.949 1.00 95.69 90 GLU A CA 1
ATOM 642 C C . GLU A 1 90 ? 20.390 4.661 1.346 1.00 95.69 90 GLU A C 1
ATOM 644 O O . GLU A 1 90 ? 21.046 5.447 2.027 1.00 95.69 90 GLU A O 1
ATOM 649 N N . TRP A 1 91 ? 19.149 4.944 0.942 1.00 94.38 91 TRP A N 1
ATOM 650 C CA . TRP A 1 91 ? 18.482 6.240 1.063 1.00 94.38 91 TRP A CA 1
ATOM 651 C C . TRP A 1 91 ? 17.279 6.217 2.019 1.00 94.38 91 TRP A C 1
ATOM 653 O O . TRP A 1 91 ? 16.680 7.263 2.266 1.00 94.38 91 TRP A O 1
ATOM 663 N N . GLY A 1 92 ? 16.926 5.053 2.575 1.00 95.88 92 GLY A N 1
ATOM 664 C CA . GLY A 1 92 ? 15.844 4.890 3.546 1.00 95.88 92 GLY A CA 1
ATOM 665 C C . GLY A 1 92 ? 14.865 3.770 3.197 1.00 95.88 92 GLY A C 1
ATOM 666 O O . GLY A 1 92 ? 15.207 2.799 2.527 1.00 95.88 92 GLY A O 1
ATOM 667 N N . TRP A 1 93 ? 13.632 3.882 3.696 1.00 97.12 93 TRP A N 1
ATOM 668 C CA . TRP A 1 93 ? 12.600 2.851 3.551 1.00 97.12 93 TRP A CA 1
ATOM 669 C C . TRP A 1 93 ? 12.020 2.802 2.133 1.00 97.12 93 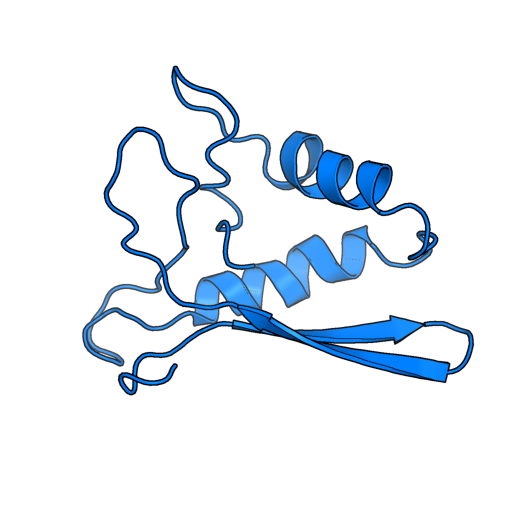TRP A C 1
ATOM 671 O O . TRP A 1 93 ? 11.238 3.676 1.737 1.00 97.12 93 TRP A O 1
ATOM 681 N N . CYS A 1 94 ? 12.366 1.753 1.385 1.00 95.00 94 CYS A N 1
ATOM 682 C CA . CYS A 1 94 ? 11.973 1.590 -0.016 1.00 95.00 94 CYS A CA 1
ATOM 683 C C . CYS A 1 94 ? 10.625 0.875 -0.202 1.00 95.00 94 CYS A C 1
ATOM 685 O O . CYS A 1 94 ? 10.051 0.958 -1.288 1.00 95.00 94 CYS A O 1
ATOM 687 N N . LYS A 1 95 ? 10.082 0.242 0.849 1.00 96.12 95 LYS A N 1
ATOM 688 C CA . LYS A 1 95 ? 8.739 -0.379 0.862 1.00 96.12 95 LYS A CA 1
ATOM 689 C C . LYS A 1 95 ? 8.544 -1.465 -0.209 1.00 96.12 95 LYS A C 1
ATOM 691 O O . LYS A 1 95 ? 7.459 -1.635 -0.760 1.00 96.12 95 LYS A O 1
ATOM 696 N N . GLN A 1 96 ? 9.621 -2.156 -0.571 1.00 94.75 96 GLN A N 1
ATOM 697 C CA . GLN A 1 96 ? 9.668 -3.077 -1.704 1.00 94.75 96 GLN A CA 1
ATOM 698 C C . GLN A 1 96 ? 8.900 -4.381 -1.453 1.00 94.75 96 GLN A C 1
ATOM 700 O O . GLN A 1 96 ? 8.406 -4.991 -2.401 1.00 94.75 96 GLN A O 1
ATOM 705 N N . LYS A 1 97 ? 8.838 -4.851 -0.203 1.00 96.62 97 LYS A N 1
ATOM 706 C CA . LYS A 1 97 ? 8.280 -6.170 0.126 1.00 96.62 97 LYS A CA 1
ATOM 707 C C . LYS A 1 97 ? 6.758 -6.177 0.018 1.00 96.62 97 LYS A C 1
ATOM 709 O O . LYS A 1 97 ? 6.195 -7.099 -0.571 1.00 96.62 97 LYS A O 1
ATOM 714 N N . LEU A 1 98 ? 6.103 -5.178 0.600 1.00 97.81 98 LEU A N 1
ATOM 715 C CA . LEU A 1 98 ? 4.652 -5.026 0.553 1.00 97.81 98 LEU A CA 1
ATOM 716 C C . LEU A 1 98 ? 4.206 -4.239 -0.684 1.00 97.81 98 LEU A C 1
ATOM 718 O O . LEU A 1 98 ? 3.138 -4.523 -1.226 1.00 97.81 98 LEU A O 1
ATOM 722 N N . GLY A 1 99 ? 5.065 -3.348 -1.181 1.00 96.38 99 GLY A N 1
ATOM 723 C CA . GLY A 1 99 ? 4.768 -2.427 -2.269 1.00 96.38 99 GLY A CA 1
ATOM 724 C C . GLY A 1 99 ? 4.222 -1.113 -1.729 1.00 96.38 99 GLY A C 1
ATOM 725 O O . GLY A 1 99 ? 3.260 -1.101 -0.975 1.00 96.38 99 GLY A O 1
ATOM 726 N N . ALA A 1 100 ? 4.794 0.011 -2.155 1.00 96.31 100 ALA A N 1
ATOM 727 C CA . ALA A 1 100 ? 4.375 1.348 -1.723 1.00 96.31 100 ALA A CA 1
ATOM 728 C C . ALA A 1 100 ? 2.933 1.725 -2.125 1.00 96.31 100 ALA A C 1
ATOM 730 O O . ALA A 1 100 ? 2.405 2.728 -1.655 1.00 96.31 100 ALA A O 1
ATOM 731 N N . ASN A 1 101 ? 2.334 0.956 -3.034 1.00 96.38 101 ASN A N 1
ATOM 732 C CA . ASN A 1 101 ? 0.963 1.082 -3.515 1.00 96.38 101 ASN A CA 1
ATOM 733 C C . ASN A 1 101 ? -0.043 0.190 -2.762 1.00 96.38 101 ASN A C 1
ATOM 735 O O . ASN A 1 101 ? -1.229 0.274 -3.074 1.00 96.38 101 ASN A O 1
ATOM 739 N N . ALA A 1 102 ? 0.415 -0.681 -1.856 1.00 96.06 102 ALA A N 1
ATOM 740 C CA . ALA A 1 102 ? -0.419 -1.495 -0.969 1.00 96.06 102 ALA A CA 1
ATOM 741 C C . ALA A 1 102 ? -0.662 -0.754 0.352 1.00 96.06 102 ALA A C 1
ATOM 743 O O . ALA A 1 102 ? -1.821 -0.775 0.817 1.00 96.06 102 ALA A O 1
#

Foldseek 3Di:
DVVPFDADKDWDADPVGDIDIDTDDDDDQDDLQAQHADFQADDPSNRRHRVQLVVLVVPQLVVVCPPPDVVPPVVSVCCCQCPRQNDADPNGGNSHRNGPRD

pLDDT: mean 94.77, std 6.97, range [60.25, 98.69]

Secondary structure (DSSP, 8-state):
-TTS----EEEEE-TTS-EEEEEPPP--TT-SSSPPPP---SSGGGGT--HHHHHHIIIIIHHHHTT--TT-HHHHHHIIIIIII--EETTEE--TTT-TT-

Organism: Noccaea caerulescens (NCBI:txid107243)